Protein AF-A0A2W6T4A7-F1 (afdb_monomer_lite)

Radius of gyration: 15.41 Å; chains: 1; bounding box: 35×27×41 Å

Secondary structure (DSSP, 8-state):
-EEEEEE-SS-EEEEPHHHHHHHHH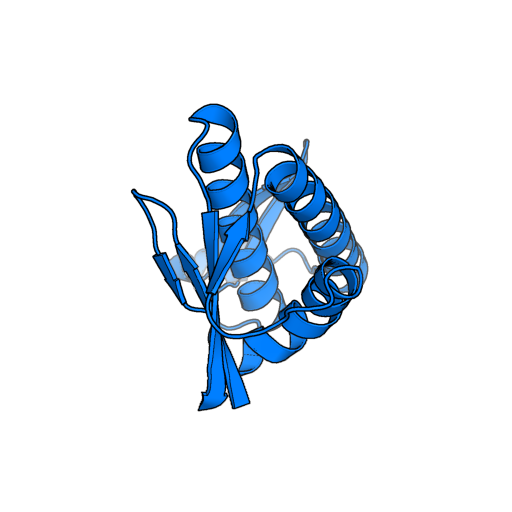HHHHHHTT-S--SSEEEEPHHHHHHHHHHHHHHHHHHHHHH--PPPHHHHHHTGGGEEEEEETTEEEEEETTT-HHHHHHHHHHHHHHHHHHHHHHTPPEEEEEEE-

Sequence (132 aa):
MKEIILKNNNLEIIVDSNLSYYLFSKLFIFFLEDDNLSGNYVLSENRINNLKDILEEYLIEILKKWYKEPTEKEIQKHSTRYERIKLSSTIYKVNYRMSEVGRLVFLIYNILKMLEESSITGEQLNLNFKEI

Foldseek 3Di:
DKWKWKDWPPDIDTDDPVLCVVVCVQVVVLCVPPPDPDFKDKDFLVSLVVVLVSLLVVLVVLCVPPNDADDPVVCVVCVVQWDWQDDDPDTGTARCPPDPSSVNSVSSSVSSVVSVVCNVVSIIMMIGIDDD

Structure (mmCIF, N/CA/C/O backbone):
data_AF-A0A2W6T4A7-F1
#
_entry.id   AF-A0A2W6T4A7-F1
#
loop_
_atom_site.group_PDB
_atom_site.id
_atom_site.type_symbol
_atom_site.label_atom_id
_atom_site.label_alt_id
_atom_site.label_comp_id
_atom_site.label_asym_id
_atom_site.label_entity_id
_atom_site.label_seq_id
_atom_site.pdbx_PDB_ins_code
_atom_site.Cartn_x
_atom_site.Cartn_y
_atom_site.Cartn_z
_atom_site.occupancy
_atom_site.B_iso_or_equiv
_atom_site.auth_seq_id
_atom_site.auth_comp_id
_atom_site.auth_asym_id
_atom_site.auth_atom_id
_atom_site.pdbx_PDB_model_num
ATOM 1 N N . MET A 1 1 ? -17.161 -13.067 -4.523 1.00 63.56 1 MET A N 1
ATOM 2 C CA . MET A 1 1 ? -15.760 -12.605 -4.270 1.00 63.56 1 MET A CA 1
ATOM 3 C C . MET A 1 1 ? -15.840 -11.447 -3.281 1.00 63.56 1 MET A C 1
ATOM 5 O O . MET A 1 1 ? -16.835 -10.747 -3.354 1.00 63.56 1 MET A O 1
ATOM 9 N N . LYS A 1 2 ? -14.919 -11.250 -2.323 1.00 68.00 2 LYS A N 1
ATOM 10 C CA . LYS A 1 2 ? -15.083 -10.159 -1.335 1.00 68.00 2 LYS A CA 1
ATOM 11 C C . LYS A 1 2 ? -14.422 -8.861 -1.808 1.00 68.00 2 LYS A C 1
ATOM 13 O O . LYS A 1 2 ? -13.223 -8.866 -2.069 1.00 68.00 2 LYS A O 1
ATOM 18 N N . GLU A 1 3 ? -15.190 -7.779 -1.894 1.00 82.25 3 GLU A N 1
ATOM 19 C CA . GLU A 1 3 ? -14.674 -6.415 -2.058 1.00 82.25 3 GLU A CA 1
ATOM 20 C C . GLU A 1 3 ? -14.211 -5.886 -0.698 1.00 82.25 3 GLU A C 1
ATOM 22 O O . GLU A 1 3 ? -14.873 -6.124 0.315 1.00 82.25 3 GLU A O 1
ATOM 27 N N . ILE A 1 4 ? -13.086 -5.170 -0.675 1.00 85.44 4 ILE A N 1
ATOM 28 C CA . ILE A 1 4 ? -12.580 -4.504 0.530 1.00 85.44 4 ILE A CA 1
ATOM 29 C C . ILE A 1 4 ? -12.692 -3.004 0.300 1.00 85.44 4 ILE A C 1
ATOM 31 O O . ILE A 1 4 ? -12.139 -2.486 -0.670 1.00 85.44 4 ILE A O 1
ATOM 35 N N . ILE A 1 5 ? -13.381 -2.312 1.199 1.00 88.38 5 ILE A N 1
ATOM 36 C CA . ILE A 1 5 ? -13.518 -0.857 1.164 1.00 88.38 5 ILE A CA 1
ATOM 37 C C . ILE A 1 5 ? -12.903 -0.296 2.440 1.00 88.38 5 ILE A C 1
ATOM 39 O O . ILE A 1 5 ? -13.286 -0.705 3.534 1.00 88.38 5 ILE A O 1
ATOM 43 N N . LEU A 1 6 ? -11.966 0.638 2.300 1.00 90.75 6 LEU A N 1
ATOM 44 C CA . LEU A 1 6 ? -11.395 1.401 3.407 1.00 90.75 6 LEU A CA 1
ATOM 45 C C . LEU A 1 6 ? -11.856 2.849 3.291 1.00 90.75 6 LEU A C 1
ATOM 47 O O . LEU A 1 6 ? -11.767 3.436 2.214 1.00 90.75 6 LEU A O 1
ATOM 51 N N . LYS A 1 7 ? -12.354 3.428 4.380 1.00 92.44 7 LYS A N 1
ATOM 52 C CA . LYS A 1 7 ? -12.934 4.770 4.370 1.00 92.44 7 LYS A CA 1
ATOM 53 C C . LYS A 1 7 ? -12.613 5.537 5.645 1.00 92.44 7 LYS A C 1
ATOM 55 O O . LYS A 1 7 ? -12.899 5.056 6.740 1.00 92.44 7 LYS A O 1
ATOM 60 N N . ASN A 1 8 ? -12.105 6.754 5.490 1.00 89.50 8 ASN A N 1
ATOM 61 C CA . ASN A 1 8 ? -12.103 7.782 6.533 1.00 89.50 8 ASN A CA 1
ATOM 62 C C . ASN A 1 8 ? -12.974 8.972 6.075 1.00 89.50 8 ASN A C 1
ATOM 64 O O . ASN A 1 8 ? -13.757 8.840 5.129 1.00 89.50 8 ASN A O 1
ATOM 68 N N . ASN A 1 9 ? -12.887 10.125 6.739 1.00 85.81 9 ASN A N 1
ATOM 69 C CA . ASN A 1 9 ? -13.721 11.279 6.384 1.00 85.81 9 ASN A CA 1
ATOM 70 C C . ASN A 1 9 ? -13.327 11.922 5.044 1.00 85.81 9 ASN A C 1
ATOM 72 O O . ASN A 1 9 ? -14.153 12.583 4.415 1.00 85.81 9 ASN A O 1
ATOM 76 N N . ASN A 1 10 ? -12.081 11.728 4.609 1.00 84.69 10 ASN A N 1
ATOM 77 C CA . ASN A 1 10 ? -11.472 12.456 3.496 1.00 84.69 10 ASN A CA 1
ATOM 78 C C . ASN A 1 10 ? -11.315 11.603 2.232 1.00 84.69 10 ASN A C 1
ATOM 80 O O . ASN A 1 10 ? -11.275 12.134 1.122 1.00 84.69 10 ASN A O 1
ATOM 84 N N . LEU A 1 11 ? -11.210 10.284 2.390 1.00 90.56 11 LEU A N 1
ATOM 85 C CA . LEU A 1 11 ? -10.834 9.363 1.331 1.00 90.56 11 LEU A CA 1
ATOM 86 C C . LEU A 1 11 ? -11.572 8.027 1.471 1.00 90.56 11 LEU A C 1
ATOM 88 O O . LEU A 1 11 ? -11.814 7.520 2.567 1.00 90.56 11 LEU A O 1
ATOM 92 N N . GLU A 1 12 ? -11.887 7.433 0.324 1.00 93.00 12 GLU A N 1
ATOM 93 C CA . GLU A 1 12 ? -12.438 6.088 0.202 1.00 93.00 12 GLU A CA 1
ATOM 94 C C . GLU A 1 12 ? -11.579 5.306 -0.800 1.00 93.00 12 GLU A C 1
ATOM 96 O O . GLU A 1 12 ? -11.362 5.750 -1.928 1.00 93.00 12 GLU A O 1
ATOM 101 N N . ILE A 1 13 ? -11.054 4.156 -0.378 1.00 91.19 13 ILE A N 1
ATOM 102 C CA . ILE A 1 13 ? -10.285 3.230 -1.209 1.00 91.19 13 ILE A CA 1
ATOM 103 C C . ILE A 1 13 ? -11.126 1.975 -1.402 1.00 91.19 13 ILE A C 1
ATOM 105 O O . ILE A 1 13 ? -11.364 1.222 -0.459 1.00 91.19 13 ILE A O 1
ATOM 109 N N . ILE A 1 14 ? -11.533 1.739 -2.646 1.00 89.81 14 ILE A N 1
ATOM 110 C CA . ILE A 1 14 ? -12.196 0.507 -3.069 1.00 89.81 14 ILE A CA 1
ATOM 111 C C . ILE A 1 14 ? -11.135 -0.391 -3.698 1.00 89.81 14 ILE A C 1
ATOM 113 O O . ILE A 1 14 ? -10.489 -0.025 -4.684 1.00 89.81 14 ILE A O 1
ATOM 117 N N . VAL A 1 15 ? -10.922 -1.559 -3.104 1.00 87.06 15 VAL A N 1
ATOM 118 C CA . VAL A 1 15 ? -9.941 -2.526 -3.587 1.00 87.06 15 VAL A CA 1
ATOM 119 C C . VAL A 1 15 ? -10.575 -3.387 -4.672 1.00 87.06 15 VAL A C 1
ATOM 121 O O . VAL A 1 15 ? -11.534 -4.106 -4.402 1.00 87.06 15 VAL A O 1
ATOM 124 N N . ASP A 1 16 ? -9.996 -3.354 -5.878 1.00 82.00 16 ASP A N 1
ATOM 125 C CA . ASP A 1 16 ? -10.382 -4.257 -6.966 1.00 82.00 16 ASP A CA 1
ATOM 126 C C . ASP A 1 16 ? -10.320 -5.717 -6.513 1.00 82.00 16 ASP A C 1
ATOM 128 O O . ASP A 1 16 ? -9.346 -6.142 -5.890 1.00 82.00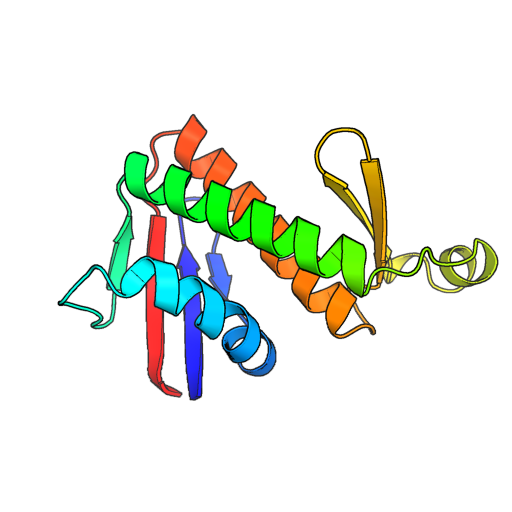 16 ASP A O 1
ATOM 132 N N . SER A 1 17 ? -11.323 -6.493 -6.910 1.00 77.69 17 SER A N 1
ATOM 133 C CA . SER A 1 17 ? -11.508 -7.882 -6.496 1.00 77.69 17 SER A CA 1
ATOM 134 C C . SER A 1 17 ? -10.270 -8.778 -6.692 1.00 77.69 17 SER A C 1
ATOM 136 O O . SER A 1 17 ? -9.971 -9.608 -5.829 1.00 77.69 17 SER A O 1
ATOM 138 N N . ASN A 1 18 ? -9.475 -8.576 -7.754 1.00 80.81 18 ASN A N 1
ATOM 139 C CA . ASN A 1 18 ? -8.245 -9.346 -7.980 1.00 80.81 18 ASN A CA 1
ATOM 140 C C . ASN A 1 18 ? -7.158 -9.004 -6.956 1.00 80.81 18 ASN A C 1
ATOM 142 O O . ASN A 1 18 ? -6.405 -9.874 -6.520 1.00 80.81 18 ASN A O 1
ATOM 146 N N . LEU A 1 19 ? -7.075 -7.734 -6.556 1.00 82.69 19 LEU A N 1
ATOM 147 C CA . LEU A 1 19 ? -6.142 -7.264 -5.534 1.00 82.69 19 LEU A CA 1
ATOM 148 C C . LEU A 1 19 ? -6.641 -7.578 -4.123 1.00 82.69 19 LEU A C 1
ATOM 150 O O . LEU A 1 19 ? -5.819 -7.790 -3.228 1.00 82.69 19 LEU A O 1
ATOM 154 N N . SER A 1 20 ? -7.961 -7.683 -3.936 1.00 77.62 20 SER A N 1
ATOM 155 C CA . SER A 1 20 ? -8.566 -8.073 -2.665 1.00 77.62 20 SER A CA 1
ATOM 156 C C . SER A 1 20 ? -8.029 -9.417 -2.205 1.00 77.62 20 SER A C 1
ATOM 158 O O . SER A 1 20 ? -7.722 -9.540 -1.034 1.00 77.62 20 SER A O 1
ATOM 160 N N . TYR A 1 21 ? -7.814 -10.394 -3.091 1.00 77.19 21 TYR A N 1
ATOM 161 C CA . TYR A 1 21 ? -7.250 -11.693 -2.703 1.00 77.19 21 TYR A CA 1
ATOM 162 C C . TYR A 1 21 ? -5.850 -11.574 -2.067 1.00 77.19 21 TYR A C 1
ATOM 164 O O . TYR A 1 21 ? -5.585 -12.144 -1.005 1.00 77.19 21 TYR A O 1
ATOM 172 N N . TYR A 1 22 ? -4.965 -10.780 -2.678 1.00 79.81 22 TYR A N 1
ATOM 173 C CA . TYR A 1 22 ? -3.598 -10.580 -2.185 1.00 79.81 22 TYR A CA 1
ATOM 174 C C . TYR A 1 22 ? -3.556 -9.817 -0.860 1.00 79.81 22 TYR A C 1
ATOM 176 O O . TYR A 1 22 ? -2.730 -10.127 -0.002 1.00 79.81 22 TYR A O 1
ATOM 184 N N . LEU A 1 23 ? -4.450 -8.842 -0.682 1.00 78.56 23 LEU A N 1
ATOM 185 C CA . LEU A 1 23 ? -4.600 -8.090 0.564 1.00 78.56 23 LEU A CA 1
ATOM 186 C C . LEU A 1 23 ? -5.285 -8.912 1.652 1.00 78.56 23 LEU A C 1
ATOM 188 O O . LEU A 1 23 ? -4.851 -8.889 2.800 1.00 78.56 23 LEU A O 1
ATOM 192 N N . PHE A 1 24 ? -6.316 -9.673 1.289 1.00 72.00 24 PHE A N 1
ATOM 193 C CA . PHE A 1 24 ? -7.125 -10.446 2.219 1.00 72.00 24 PHE A CA 1
ATOM 194 C C . PHE A 1 24 ? -6.281 -11.472 2.957 1.00 72.00 24 PHE A C 1
ATOM 196 O O . PHE A 1 24 ? -6.475 -11.624 4.145 1.00 72.00 24 PHE A O 1
ATOM 203 N N . SER A 1 25 ? -5.293 -12.113 2.327 1.00 71.25 25 SER A N 1
ATOM 204 C CA . SER A 1 25 ? -4.434 -13.068 3.050 1.00 71.25 25 SER A CA 1
ATOM 205 C C . SER A 1 25 ? -3.687 -12.453 4.249 1.00 71.25 25 SER A C 1
ATOM 207 O O . SER A 1 25 ? -3.552 -13.109 5.278 1.00 71.25 25 SER A O 1
ATOM 209 N N . LYS A 1 26 ? -3.247 -11.189 4.153 1.00 74.50 26 LYS A N 1
ATOM 210 C CA . LYS A 1 26 ? -2.550 -10.478 5.241 1.00 74.50 26 LYS A CA 1
ATOM 211 C C . LYS A 1 26 ? -3.514 -9.745 6.175 1.00 74.50 26 LYS A C 1
ATOM 213 O O . LYS A 1 26 ? -3.316 -9.770 7.384 1.00 74.50 26 LYS A O 1
ATOM 218 N N . LEU A 1 27 ? -4.592 -9.165 5.644 1.00 72.81 27 LEU A N 1
ATOM 219 C CA . LEU A 1 27 ? -5.663 -8.577 6.457 1.00 72.81 27 LEU A CA 1
ATOM 220 C C . LEU A 1 27 ? -6.385 -9.636 7.291 1.00 72.81 27 LEU A C 1
ATOM 222 O O . LEU A 1 27 ? -6.697 -9.394 8.446 1.00 72.81 27 LEU A O 1
ATOM 226 N N . PHE A 1 28 ? -6.604 -10.829 6.743 1.00 67.00 28 PHE A N 1
ATOM 227 C CA . PHE A 1 28 ? -7.195 -11.949 7.463 1.00 67.00 28 PHE A CA 1
ATOM 228 C C . PHE A 1 28 ? -6.392 -12.266 8.721 1.00 67.00 28 PHE A C 1
ATOM 230 O O . PHE A 1 28 ? -6.993 -12.401 9.772 1.00 67.00 28 PHE A O 1
ATOM 237 N N . ILE A 1 29 ? -5.054 -12.279 8.651 1.00 68.12 29 ILE A N 1
ATOM 238 C CA . ILE A 1 29 ? -4.205 -12.471 9.838 1.00 68.12 29 ILE A CA 1
ATOM 239 C C . ILE A 1 29 ? -4.445 -11.372 10.881 1.00 68.12 29 ILE A C 1
ATOM 241 O O . ILE A 1 29 ? -4.579 -11.680 12.058 1.00 68.12 29 ILE A O 1
ATOM 245 N N . PHE A 1 30 ? -4.566 -10.111 10.463 1.00 72.19 30 PHE A N 1
ATOM 246 C CA . PHE A 1 30 ? -4.872 -9.000 11.371 1.00 72.19 30 PHE A CA 1
ATOM 247 C C . PHE A 1 30 ? -6.250 -9.126 12.051 1.00 72.19 30 PHE A C 1
ATOM 249 O O . PHE A 1 30 ? -6.429 -8.718 13.201 1.00 72.19 30 PHE A O 1
ATOM 256 N N . PHE A 1 31 ? -7.225 -9.700 11.346 1.00 70.56 31 PHE A N 1
ATOM 257 C CA . PHE A 1 31 ? -8.584 -9.890 11.851 1.00 70.56 31 PHE A CA 1
ATOM 258 C C . PHE A 1 31 ? -8.851 -11.281 12.442 1.00 70.56 31 PHE A C 1
ATOM 260 O O . PHE A 1 31 ? -9.940 -11.500 12.956 1.00 70.56 31 PHE A O 1
ATOM 267 N N . LEU A 1 32 ? -7.888 -12.209 12.418 1.00 65.25 32 LEU A N 1
ATOM 268 C CA . LEU A 1 32 ? -8.024 -13.535 13.039 1.00 65.25 32 LEU A CA 1
ATOM 269 C C . LEU A 1 32 ? -8.231 -13.451 14.557 1.00 65.25 32 LEU A C 1
ATOM 271 O O . LEU A 1 32 ? -8.746 -14.390 15.153 1.00 65.25 32 LEU A O 1
ATOM 275 N N . GLU A 1 33 ? -7.825 -12.340 15.168 1.00 63.59 33 GLU A N 1
ATOM 276 C CA . GLU A 1 33 ? -8.004 -12.062 16.595 1.00 63.59 33 GLU A CA 1
ATOM 277 C C . GLU A 1 33 ? -9.386 -11.466 16.934 1.00 63.59 33 GLU A C 1
ATOM 279 O O . GL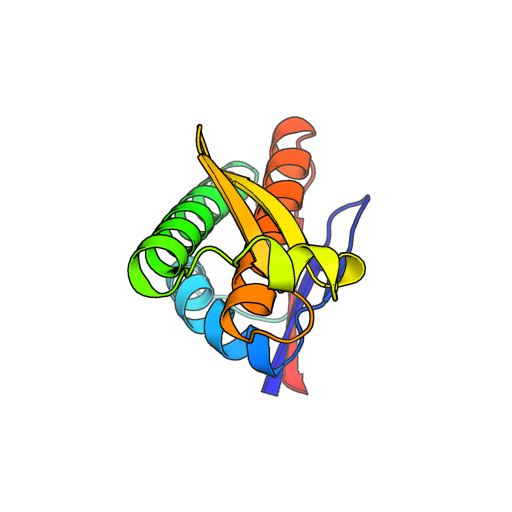U A 1 33 ? -9.675 -11.257 18.108 1.00 63.59 33 GLU A O 1
ATOM 284 N N . ASP A 1 34 ? -10.231 -11.175 15.935 1.00 66.19 34 ASP A N 1
ATOM 285 C CA . ASP A 1 34 ? -11.552 -10.558 16.110 1.00 66.19 34 ASP A CA 1
ATOM 286 C C . ASP A 1 34 ? -12.674 -11.534 15.700 1.00 66.19 34 ASP A C 1
ATOM 288 O O . ASP A 1 34 ? -12.871 -11.837 14.522 1.00 66.19 34 ASP A O 1
ATOM 292 N N . ASP A 1 35 ? -13.461 -11.998 16.676 1.00 55.84 35 ASP A N 1
ATOM 293 C CA . ASP A 1 35 ? -14.501 -13.027 16.483 1.00 55.84 35 ASP A CA 1
ATOM 294 C C . ASP A 1 35 ? -15.711 -12.569 15.629 1.00 55.84 35 ASP A C 1
ATOM 296 O O . ASP A 1 35 ? -16.544 -13.387 15.238 1.00 55.84 35 ASP A O 1
ATOM 300 N N . ASN A 1 36 ? -15.842 -11.277 15.302 1.00 55.31 36 ASN A N 1
ATOM 301 C CA . ASN A 1 36 ? -17.076 -10.694 14.748 1.00 55.31 36 ASN A CA 1
ATOM 302 C C . ASN A 1 36 ? -16.932 -10.139 13.326 1.00 55.31 36 ASN A C 1
ATOM 304 O O . ASN A 1 36 ? -17.339 -9.005 13.071 1.00 55.31 36 ASN A O 1
ATOM 308 N N . LEU A 1 37 ? -16.279 -10.847 12.392 1.00 61.78 37 LEU A N 1
ATOM 309 C CA . LEU A 1 37 ? -15.916 -10.378 11.029 1.00 61.78 37 LEU A CA 1
ATOM 310 C C . LEU A 1 37 ? -17.105 -10.083 10.073 1.00 61.78 37 LEU A C 1
ATOM 312 O O . LEU A 1 37 ? -17.070 -10.412 8.887 1.00 61.78 37 LEU A O 1
ATOM 316 N N . SER A 1 38 ? -18.182 -9.454 10.555 1.00 58.56 38 SER A N 1
ATOM 317 C CA . SER A 1 38 ? -19.360 -9.091 9.769 1.00 58.56 38 SER A CA 1
ATOM 318 C C . SER A 1 38 ? -19.377 -7.615 9.359 1.00 58.56 38 SER A C 1
ATOM 320 O O . SER A 1 38 ? -19.545 -6.719 10.185 1.00 58.56 38 SER A O 1
ATOM 322 N N . GLY A 1 39 ? -19.311 -7.383 8.046 1.00 66.06 39 GLY A N 1
ATOM 323 C CA . GLY A 1 39 ? -19.832 -6.196 7.364 1.00 66.06 39 GLY A CA 1
ATOM 324 C C . GLY A 1 39 ? -19.007 -4.918 7.500 1.00 66.06 39 GLY A C 1
ATOM 325 O O . GLY A 1 39 ? -18.401 -4.498 6.525 1.00 66.06 39 GLY A O 1
ATOM 326 N N . ASN A 1 40 ? -19.006 -4.282 8.672 1.00 78.44 40 ASN A N 1
ATOM 327 C CA . ASN A 1 40 ? -18.397 -2.968 8.903 1.00 78.44 40 ASN A CA 1
ATOM 328 C C . ASN A 1 40 ? -17.561 -2.979 10.183 1.00 78.44 40 ASN A C 1
ATOM 330 O O . ASN A 1 40 ? -18.059 -3.301 11.258 1.00 78.44 40 ASN A O 1
ATOM 334 N N . TYR A 1 41 ? -16.310 -2.565 10.051 1.00 83.81 41 TYR A N 1
ATOM 335 C CA . TYR A 1 41 ? -15.295 -2.559 11.087 1.00 83.81 41 TYR A CA 1
ATOM 336 C C . TYR A 1 41 ? -14.789 -1.151 11.317 1.00 83.81 41 TYR A C 1
ATOM 338 O O . TYR A 1 41 ? -14.216 -0.555 10.413 1.00 83.81 41 TYR A O 1
ATOM 346 N N . VAL A 1 42 ? -14.953 -0.638 12.530 1.00 86.31 42 VAL A N 1
ATOM 347 C CA . VAL A 1 42 ? -14.362 0.640 12.928 1.00 86.31 42 VAL A CA 1
ATOM 348 C C . VAL A 1 42 ? -13.069 0.345 13.674 1.00 86.31 42 VAL A C 1
ATOM 350 O O . VAL A 1 42 ? -13.100 -0.281 14.733 1.00 86.31 42 VAL A O 1
ATOM 353 N N . LEU A 1 43 ? -11.929 0.775 13.138 1.00 86.12 43 LEU A N 1
ATOM 354 C CA . LEU A 1 43 ? -10.651 0.622 13.827 1.00 86.12 43 LEU A CA 1
ATOM 355 C C . LEU A 1 43 ? -10.416 1.770 14.807 1.00 86.12 43 LEU A C 1
ATOM 357 O O . LEU A 1 43 ? -10.567 2.943 14.465 1.00 86.12 43 LEU A O 1
ATOM 361 N N . SER A 1 44 ? -9.993 1.408 16.018 1.00 84.50 44 SER A N 1
ATOM 362 C CA . SER A 1 44 ? -9.393 2.339 16.972 1.00 84.50 44 SER A CA 1
ATOM 363 C C . SER A 1 44 ? -7.977 2.728 16.540 1.00 84.50 44 SER A C 1
ATOM 365 O O . SER A 1 44 ? -7.343 2.018 15.762 1.00 84.50 44 SER A O 1
ATOM 367 N N . GLU A 1 45 ? -7.446 3.817 17.093 1.00 84.56 45 GLU A N 1
ATOM 368 C CA . GLU A 1 45 ? -6.096 4.318 16.792 1.00 84.56 45 GLU A CA 1
ATOM 369 C C . GLU A 1 45 ? -5.005 3.242 16.947 1.00 84.56 45 GLU A C 1
ATOM 371 O O . GLU A 1 45 ? -4.211 3.017 16.036 1.00 84.56 45 GLU A O 1
ATOM 376 N N . ASN A 1 46 ? -5.019 2.484 18.051 1.00 86.06 46 ASN A N 1
ATOM 377 C CA . ASN A 1 46 ? -4.066 1.387 18.260 1.00 86.06 46 ASN A CA 1
ATOM 378 C C . ASN A 1 46 ? -4.166 0.315 17.164 1.00 86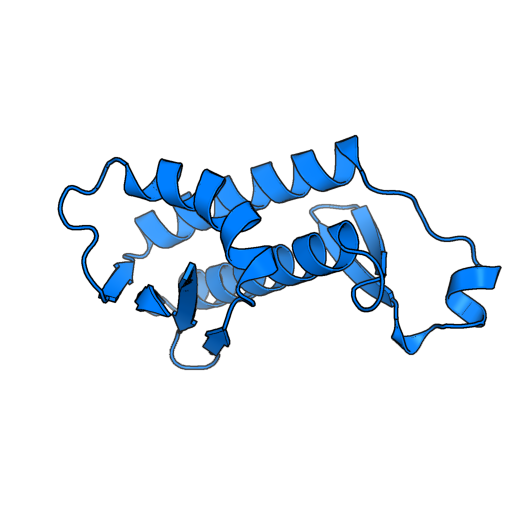.06 46 ASN A C 1
ATOM 380 O O . ASN A 1 46 ? -3.155 -0.214 16.711 1.00 86.06 46 ASN A O 1
ATOM 384 N N . ARG A 1 47 ? -5.384 -0.002 16.710 1.00 86.50 47 ARG A N 1
ATOM 385 C CA . ARG A 1 47 ? -5.604 -0.980 15.636 1.00 86.50 47 ARG A CA 1
ATOM 386 C C . ARG A 1 47 ? -5.173 -0.420 14.276 1.00 86.50 47 ARG A C 1
ATOM 388 O O . ARG A 1 47 ? -4.649 -1.182 13.471 1.00 86.50 47 ARG A O 1
ATOM 395 N N . ILE A 1 48 ? -5.337 0.883 14.035 1.00 89.44 48 ILE A N 1
ATOM 396 C CA . ILE A 1 48 ? -4.823 1.571 12.838 1.00 89.44 48 ILE A CA 1
ATOM 397 C C . ILE A 1 48 ? -3.297 1.456 12.778 1.00 89.44 48 ILE A C 1
ATOM 399 O O . ILE A 1 48 ? -2.768 1.051 11.745 1.00 89.44 48 ILE A O 1
ATOM 403 N N . ASN A 1 49 ? -2.602 1.733 13.885 1.00 89.44 49 ASN A N 1
ATOM 404 C CA . ASN A 1 49 ? -1.143 1.619 13.959 1.00 89.44 49 ASN A CA 1
ATOM 405 C C . ASN A 1 49 ? -0.665 0.179 13.739 1.00 89.44 49 ASN A C 1
ATOM 407 O O . ASN A 1 49 ? 0.198 -0.058 12.898 1.00 89.44 49 ASN A O 1
ATOM 411 N N . ASN A 1 50 ? -1.302 -0.800 14.384 1.00 88.69 50 ASN A N 1
ATOM 412 C CA . ASN A 1 50 ? -0.971 -2.210 14.166 1.00 88.69 50 ASN A CA 1
ATOM 413 C C . ASN A 1 50 ? -1.182 -2.637 12.700 1.00 88.69 50 ASN A C 1
ATOM 415 O O . ASN A 1 50 ? -0.360 -3.352 12.130 1.00 88.69 50 ASN A O 1
ATOM 419 N N . LEU A 1 51 ? -2.281 -2.200 12.072 1.00 89.31 51 LEU A N 1
ATOM 420 C CA . LEU A 1 51 ? -2.550 -2.490 10.663 1.00 89.31 51 LEU A CA 1
ATOM 421 C C . LEU A 1 51 ? -1.506 -1.839 9.747 1.00 89.31 51 LEU A C 1
ATOM 423 O O . LEU A 1 51 ? -1.064 -2.456 8.776 1.00 89.31 51 LEU A O 1
ATOM 427 N N . LYS A 1 52 ? -1.114 -0.601 10.054 1.00 91.31 52 LYS A N 1
ATOM 428 C CA . LYS A 1 52 ? -0.072 0.123 9.327 1.00 91.31 52 LYS A CA 1
ATOM 429 C C . LYS A 1 52 ? 1.247 -0.649 9.366 1.00 91.31 52 LYS A C 1
ATOM 431 O O . LYS A 1 52 ? 1.803 -0.895 8.299 1.00 91.31 52 LYS A O 1
ATOM 436 N N . ASP A 1 53 ? 1.685 -1.101 10.538 1.00 90.06 53 ASP A N 1
ATOM 437 C CA . ASP A 1 53 ? 2.938 -1.852 10.692 1.00 90.06 53 ASP A CA 1
ATOM 438 C C . ASP A 1 53 ? 2.931 -3.151 9.867 1.00 90.06 53 ASP A C 1
ATOM 440 O O . ASP A 1 53 ? 3.871 -3.430 9.119 1.00 90.06 53 ASP A O 1
ATOM 444 N N . ILE A 1 54 ? 1.828 -3.910 9.913 1.00 90.69 54 ILE A N 1
ATOM 445 C CA . ILE A 1 54 ? 1.666 -5.155 9.139 1.00 90.69 54 ILE A CA 1
ATOM 446 C C . ILE A 1 54 ? 1.717 -4.892 7.631 1.00 90.69 54 ILE A C 1
ATOM 448 O O . ILE A 1 54 ? 2.341 -5.644 6.874 1.00 90.69 54 ILE A O 1
ATOM 452 N N . LEU A 1 55 ? 1.032 -3.845 7.164 1.00 92.19 55 LEU A N 1
ATOM 453 C CA . LEU A 1 55 ? 1.008 -3.499 5.745 1.00 92.19 55 LEU A CA 1
ATOM 454 C C . LEU A 1 55 ? 2.348 -2.933 5.268 1.00 92.19 55 LEU A C 1
ATOM 456 O O . LEU A 1 55 ? 2.734 -3.199 4.129 1.00 92.19 55 LEU A O 1
ATOM 460 N N . GLU A 1 56 ? 3.067 -2.195 6.113 1.00 92.81 56 GLU A N 1
ATOM 461 C CA . GLU A 1 56 ? 4.404 -1.692 5.807 1.00 92.81 56 GLU A CA 1
ATOM 462 C C . GLU A 1 56 ? 5.406 -2.845 5.693 1.00 92.81 56 GLU A C 1
ATOM 464 O O . GLU A 1 56 ? 6.126 -2.932 4.694 1.00 92.81 56 GLU A O 1
ATOM 469 N N . GLU A 1 57 ? 5.392 -3.789 6.638 1.00 91.56 57 GLU A N 1
ATOM 470 C CA . GLU A 1 57 ? 6.210 -5.001 6.564 1.00 91.56 57 GLU A CA 1
ATOM 471 C C . GLU A 1 57 ? 5.901 -5.796 5.290 1.00 91.56 57 GLU A C 1
ATOM 473 O O . GLU A 1 57 ? 6.809 -6.142 4.528 1.00 91.56 57 GLU A O 1
ATOM 478 N N . TYR A 1 58 ? 4.617 -6.013 4.991 1.00 91.50 58 TYR A N 1
ATOM 479 C CA . TYR A 1 58 ? 4.211 -6.727 3.785 1.00 91.50 58 TYR A CA 1
ATOM 480 C C . TYR A 1 58 ? 4.669 -6.020 2.503 1.00 91.50 58 TYR A C 1
ATOM 482 O O . TYR A 1 58 ? 5.161 -6.662 1.570 1.00 91.50 58 TYR A O 1
ATOM 490 N N . LEU A 1 59 ? 4.561 -4.692 2.451 1.00 93.25 59 LEU A N 1
ATOM 491 C CA . LEU A 1 59 ? 5.029 -3.901 1.319 1.00 93.25 59 LEU A CA 1
ATOM 492 C C . LEU A 1 59 ? 6.544 -4.040 1.120 1.00 93.25 59 LEU A C 1
ATOM 494 O O . LEU A 1 59 ? 7.009 -4.191 -0.013 1.00 93.25 59 LEU A O 1
ATOM 498 N N . ILE A 1 60 ? 7.310 -4.049 2.213 1.00 93.25 60 ILE A N 1
ATOM 499 C CA . ILE A 1 60 ? 8.757 -4.279 2.192 1.00 93.25 60 ILE A CA 1
ATOM 500 C C . ILE A 1 60 ? 9.079 -5.686 1.667 1.00 93.25 60 ILE A C 1
ATOM 502 O O . ILE A 1 60 ? 9.980 -5.826 0.836 1.00 93.25 60 ILE A O 1
ATOM 506 N N . GLU A 1 61 ? 8.356 -6.724 2.100 1.00 92.38 61 GLU A N 1
ATOM 507 C CA . GLU A 1 61 ? 8.529 -8.097 1.598 1.00 92.38 61 GLU A CA 1
ATOM 508 C C . GLU A 1 61 ? 8.284 -8.188 0.084 1.00 92.38 61 GLU A C 1
ATOM 510 O O . GLU A 1 61 ? 9.107 -8.748 -0.651 1.00 92.38 61 GLU A O 1
ATOM 515 N N . ILE A 1 62 ? 7.181 -7.595 -0.392 1.00 92.25 62 ILE A N 1
ATOM 516 C CA . ILE A 1 62 ? 6.820 -7.544 -1.816 1.00 92.25 62 ILE A CA 1
ATOM 517 C C . ILE A 1 62 ? 7.941 -6.888 -2.620 1.00 92.25 62 ILE A C 1
ATOM 519 O O . ILE A 1 62 ? 8.386 -7.435 -3.634 1.00 92.25 62 ILE A O 1
ATOM 523 N N . LEU A 1 63 ? 8.412 -5.723 -2.171 1.00 93.00 63 LEU A N 1
ATOM 524 C CA . LEU A 1 63 ? 9.446 -4.972 -2.872 1.00 93.00 63 LEU A CA 1
ATOM 525 C C . LEU A 1 63 ? 10.770 -5.736 -2.891 1.00 93.00 63 LEU A C 1
ATOM 527 O O . LEU A 1 63 ? 11.358 -5.897 -3.956 1.00 93.00 63 LEU A O 1
ATOM 531 N N . LYS A 1 64 ? 11.213 -6.297 -1.762 1.00 93.00 64 LYS A N 1
ATOM 532 C CA . LYS A 1 64 ? 12.455 -7.088 -1.709 1.00 93.00 64 LYS A CA 1
ATOM 533 C C . LYS A 1 64 ? 12.439 -8.277 -2.669 1.00 93.00 64 LYS A C 1
ATOM 535 O O . LYS A 1 64 ? 13.469 -8.601 -3.253 1.00 93.00 64 LYS A O 1
ATOM 540 N N . LYS A 1 65 ? 11.291 -8.943 -2.816 1.00 94.00 65 LYS A N 1
ATOM 541 C CA . LYS A 1 65 ? 11.186 -10.189 -3.584 1.00 94.00 65 LYS A CA 1
ATOM 542 C C . LYS A 1 65 ? 10.899 -9.974 -5.068 1.00 94.00 65 LYS A C 1
ATOM 544 O O . LYS A 1 65 ? 11.381 -10.742 -5.899 1.00 94.00 65 LYS A O 1
ATOM 549 N N . TRP A 1 66 ? 10.085 -8.976 -5.400 1.00 93.38 66 TRP A N 1
ATOM 550 C CA . TRP A 1 66 ? 9.493 -8.853 -6.733 1.00 93.38 66 TRP A CA 1
ATOM 551 C C . TRP A 1 66 ? 9.740 -7.511 -7.417 1.00 93.38 66 TRP A C 1
ATOM 553 O O . TRP A 1 66 ? 9.431 -7.382 -8.605 1.00 93.38 66 TRP A O 1
ATOM 563 N N . TYR A 1 67 ? 10.305 -6.520 -6.723 1.00 92.88 67 TYR A N 1
ATOM 564 C CA . TYR A 1 67 ? 10.625 -5.247 -7.354 1.00 92.88 67 TYR A CA 1
ATOM 565 C C . TYR A 1 67 ? 11.727 -5.404 -8.400 1.00 92.88 67 TYR A C 1
ATOM 567 O O . TYR A 1 67 ? 12.755 -6.043 -8.177 1.00 92.88 67 TYR A O 1
ATOM 575 N N . LYS A 1 68 ? 11.518 -4.758 -9.546 1.00 91.44 68 LYS A N 1
ATOM 576 C CA . LYS A 1 68 ? 12.534 -4.556 -10.573 1.00 91.44 68 LYS A CA 1
ATOM 577 C C . LYS A 1 68 ? 12.532 -3.080 -10.927 1.00 91.44 68 LYS A C 1
ATOM 579 O O . LYS A 1 68 ? 11.501 -2.566 -11.363 1.00 91.44 68 LYS A O 1
ATOM 584 N N . GLU A 1 69 ? 13.666 -2.416 -10.721 1.00 93.06 69 GLU A N 1
ATOM 585 C CA . GLU A 1 69 ? 13.824 -1.011 -11.097 1.00 93.06 69 GLU A CA 1
ATOM 586 C C . GLU A 1 69 ? 13.621 -0.880 -12.615 1.00 93.06 69 GLU A C 1
ATOM 588 O O . GLU A 1 69 ? 14.287 -1.587 -13.381 1.00 93.06 69 GLU A O 1
ATOM 593 N N . PRO A 1 70 ? 12.704 -0.013 -13.073 1.00 93.62 70 PRO A N 1
ATOM 594 C CA . PRO A 1 70 ? 12.523 0.221 -14.494 1.00 93.62 70 PRO A CA 1
ATOM 595 C C . PRO A 1 70 ? 13.713 0.982 -15.077 1.00 93.62 70 PRO A C 1
ATOM 597 O O . PRO A 1 70 ? 14.287 1.875 -14.451 1.00 93.62 70 PRO A O 1
ATOM 600 N N . THR A 1 71 ? 14.047 0.677 -16.325 1.00 94.69 71 THR A N 1
ATOM 601 C CA . THR A 1 71 ? 15.081 1.406 -17.061 1.00 94.69 71 THR A CA 1
ATOM 602 C C . THR A 1 71 ? 14.618 2.823 -17.407 1.00 94.69 71 THR A C 1
ATOM 604 O O . THR A 1 71 ? 13.425 3.097 -17.571 1.00 94.69 71 THR A O 1
ATOM 607 N N . GLU A 1 72 ? 15.562 3.747 -17.602 1.00 93.81 72 GLU A N 1
ATOM 608 C CA . GLU A 1 72 ? 15.241 5.123 -18.011 1.00 93.81 72 GLU A CA 1
ATOM 609 C C . GLU A 1 72 ? 14.455 5.176 -19.324 1.00 93.81 72 GLU A C 1
ATOM 611 O O . GLU A 1 72 ? 13.522 5.966 -19.458 1.00 93.81 72 GLU A O 1
ATOM 616 N N . LYS A 1 73 ? 14.772 4.282 -20.267 1.00 93.75 73 LYS A N 1
ATOM 617 C CA . LYS A 1 73 ? 14.072 4.170 -21.550 1.00 93.75 73 LYS A CA 1
ATOM 618 C C . LYS A 1 73 ? 12.597 3.805 -21.369 1.00 93.75 73 LYS A C 1
ATOM 620 O O . LYS A 1 73 ? 11.741 4.353 -22.064 1.00 93.75 73 LYS A O 1
ATOM 625 N N . GLU A 1 74 ? 12.287 2.894 -20.449 1.00 92.25 74 GLU A N 1
ATOM 626 C CA . GLU A 1 74 ? 10.904 2.513 -20.140 1.00 92.25 74 GLU A CA 1
ATOM 627 C C . GLU A 1 74 ? 10.135 3.666 -19.489 1.00 92.25 74 GLU A C 1
ATOM 629 O O . GLU A 1 74 ? 9.009 3.960 -19.901 1.00 92.25 74 GLU A O 1
ATOM 634 N N . ILE A 1 75 ? 10.764 4.360 -18.532 1.00 92.38 75 ILE A N 1
ATOM 635 C CA . ILE A 1 75 ? 10.174 5.520 -17.851 1.00 92.38 75 ILE A CA 1
ATOM 636 C C . ILE A 1 75 ? 9.901 6.648 -18.849 1.00 92.38 75 ILE A C 1
ATOM 638 O O . ILE A 1 75 ? 8.816 7.217 -18.844 1.00 92.38 75 ILE A O 1
ATOM 642 N N . GLN A 1 76 ? 10.853 6.967 -19.728 1.00 93.06 76 GLN A N 1
ATOM 643 C CA . GLN A 1 76 ? 10.687 8.030 -20.723 1.00 93.06 76 GLN A CA 1
ATOM 644 C C . GLN A 1 76 ? 9.568 7.709 -21.716 1.00 93.06 76 GLN A C 1
ATOM 646 O O . GLN A 1 76 ? 8.749 8.570 -22.029 1.00 93.06 76 GLN A O 1
ATOM 651 N N . LYS A 1 77 ? 9.492 6.457 -22.185 1.00 93.62 77 LYS A N 1
ATOM 652 C CA . LYS A 1 77 ? 8.475 6.032 -23.155 1.00 93.62 77 LYS A CA 1
ATOM 653 C C . LYS A 1 77 ? 7.062 6.023 -22.564 1.00 93.62 77 LYS A C 1
ATOM 655 O O . LYS A 1 77 ? 6.089 6.235 -23.287 1.00 93.62 77 LYS A O 1
ATOM 660 N N . HIS A 1 78 ? 6.931 5.737 -21.269 1.00 91.88 78 HIS A N 1
ATOM 661 C CA . HIS A 1 78 ? 5.644 5.507 -20.617 1.00 91.88 78 HIS A CA 1
ATOM 662 C C . HIS A 1 78 ? 5.537 6.184 -19.244 1.00 91.88 78 HIS A C 1
ATOM 664 O O . HIS A 1 78 ? 5.071 5.568 -18.286 1.00 91.88 78 HIS A O 1
ATOM 670 N N . SER A 1 79 ? 5.930 7.454 -19.150 1.00 87.94 79 SER A N 1
ATOM 671 C CA . SER A 1 79 ? 6.066 8.190 -17.881 1.00 87.94 79 SER A CA 1
ATOM 672 C C . SER A 1 79 ? 4.815 8.161 -17.002 1.00 87.94 79 SER A C 1
ATOM 674 O O . SER A 1 79 ? 4.916 7.940 -15.801 1.00 87.94 79 SER A O 1
ATOM 676 N N . THR A 1 80 ? 3.626 8.272 -17.598 1.00 92.50 80 THR A N 1
ATOM 677 C CA . THR A 1 80 ? 2.336 8.270 -16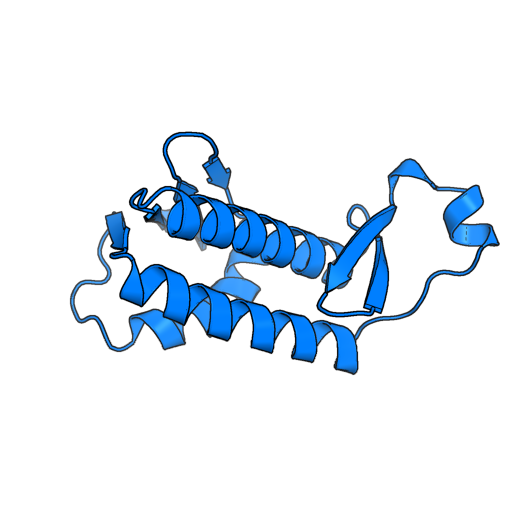.884 1.00 92.50 80 THR A CA 1
ATOM 678 C C . THR A 1 80 ? 1.979 6.939 -16.217 1.00 92.50 80 THR A C 1
ATOM 680 O O . THR A 1 80 ? 1.012 6.877 -15.458 1.00 92.50 80 THR A O 1
ATOM 683 N N . ARG A 1 81 ? 2.720 5.860 -16.504 1.00 92.75 81 ARG A N 1
ATOM 684 C CA . ARG A 1 81 ? 2.515 4.538 -15.894 1.00 92.75 81 ARG A CA 1
ATOM 685 C C . ARG A 1 81 ? 3.262 4.361 -14.578 1.00 92.75 81 ARG A C 1
ATOM 687 O O . ARG A 1 81 ? 2.983 3.388 -13.883 1.00 92.75 81 ARG A O 1
ATOM 694 N N . TYR A 1 82 ? 4.214 5.239 -14.274 1.00 94.44 82 TYR A N 1
ATOM 695 C CA . TYR A 1 82 ? 5.114 5.089 -13.140 1.00 94.44 82 TYR A CA 1
ATOM 696 C C . TYR A 1 82 ? 4.792 6.099 -12.052 1.00 94.44 82 TYR A C 1
ATOM 698 O O . TYR A 1 82 ? 4.725 7.293 -12.321 1.00 94.44 82 TYR A O 1
ATOM 706 N N . GLU A 1 83 ? 4.676 5.609 -10.824 1.00 94.50 83 GLU A N 1
ATOM 707 C CA . GLU A 1 83 ? 4.550 6.440 -9.633 1.00 94.50 83 GLU A CA 1
ATOM 708 C C . GLU A 1 83 ? 5.819 6.342 -8.786 1.00 94.50 83 GLU A C 1
ATOM 710 O O . GLU A 1 83 ? 6.472 5.293 -8.747 1.00 94.50 83 GLU A O 1
ATOM 715 N N . ARG A 1 84 ? 6.179 7.433 -8.102 1.00 94.00 84 ARG A N 1
ATOM 716 C CA . ARG A 1 84 ? 7.281 7.435 -7.136 1.00 94.00 84 ARG A CA 1
ATOM 717 C C . ARG A 1 84 ? 6.740 7.137 -5.747 1.00 94.00 84 ARG A C 1
ATOM 719 O O . ARG A 1 84 ? 5.967 7.914 -5.197 1.00 94.00 84 ARG A O 1
ATOM 726 N N . ILE A 1 85 ? 7.199 6.038 -5.168 1.00 93.81 85 ILE A N 1
ATOM 727 C CA . ILE A 1 85 ? 6.840 5.616 -3.818 1.00 93.81 85 ILE A CA 1
ATOM 728 C C . ILE A 1 85 ? 8.069 5.758 -2.937 1.00 93.81 85 ILE A C 1
ATOM 730 O O . ILE A 1 85 ? 9.125 5.208 -3.246 1.00 93.81 85 ILE A O 1
ATOM 734 N N . LYS A 1 86 ? 7.941 6.511 -1.846 1.00 92.62 86 LYS A N 1
ATOM 735 C CA . LYS A 1 86 ? 9.001 6.647 -0.849 1.00 92.62 86 LYS A CA 1
ATOM 736 C C . LYS A 1 86 ? 8.664 5.775 0.354 1.00 92.62 86 LYS A C 1
ATOM 738 O O . LYS A 1 86 ? 7.636 5.999 0.987 1.00 92.62 86 LYS A O 1
ATOM 743 N N . LEU A 1 87 ? 9.543 4.825 0.656 1.00 89.06 87 LEU A N 1
ATOM 744 C CA . LEU A 1 87 ? 9.497 3.979 1.849 1.00 89.06 87 LEU A CA 1
ATOM 745 C C . LEU A 1 87 ? 10.816 4.136 2.593 1.00 89.06 87 LEU A C 1
ATOM 747 O O . LEU A 1 87 ? 11.891 3.911 2.028 1.00 89.06 87 LEU A O 1
ATOM 751 N N . SER A 1 88 ? 10.724 4.581 3.844 1.00 83.69 88 SER A N 1
ATOM 752 C CA . SER A 1 88 ? 11.880 4.979 4.649 1.00 83.69 88 SER A CA 1
ATOM 753 C C . SER A 1 88 ? 12.783 5.969 3.874 1.00 83.69 88 SER A C 1
ATOM 755 O O . SER A 1 88 ? 12.355 7.073 3.520 1.00 83.69 88 SER A O 1
ATOM 757 N N . SER A 1 89 ? 14.026 5.588 3.568 1.00 86.62 89 SER A N 1
ATOM 758 C CA . SER A 1 89 ? 15.002 6.383 2.812 1.00 86.62 89 SER A CA 1
ATOM 759 C C . SER A 1 89 ? 15.076 6.045 1.317 1.00 86.62 89 SER A C 1
ATOM 761 O O . SER A 1 89 ? 15.808 6.709 0.585 1.00 86.62 89 SER A O 1
ATOM 763 N N . THR A 1 90 ? 14.333 5.041 0.842 1.00 91.31 90 THR A N 1
ATOM 764 C CA . THR A 1 90 ? 14.425 4.551 -0.542 1.00 91.31 90 THR A CA 1
ATOM 765 C C . THR A 1 90 ? 13.244 5.034 -1.381 1.00 91.31 90 THR A C 1
ATOM 767 O O . THR A 1 90 ? 12.101 5.060 -0.921 1.00 91.31 90 THR A O 1
ATOM 770 N N . ILE A 1 91 ? 13.522 5.424 -2.627 1.00 94.44 91 ILE A N 1
ATOM 771 C CA . ILE A 1 91 ? 12.510 5.820 -3.611 1.00 94.44 91 ILE A CA 1
ATOM 772 C C . ILE A 1 91 ? 12.403 4.717 -4.660 1.00 94.44 91 ILE A C 1
ATOM 774 O O . ILE A 1 91 ? 13.385 4.395 -5.322 1.00 94.44 91 ILE A O 1
ATOM 778 N N . TYR A 1 92 ? 11.197 4.195 -4.839 1.00 95.06 92 TYR A N 1
ATOM 779 C CA . TYR A 1 92 ? 10.853 3.174 -5.820 1.00 95.06 92 TYR A CA 1
ATOM 780 C C . TYR A 1 92 ? 10.048 3.800 -6.959 1.00 95.06 92 TYR A C 1
ATOM 782 O O . TYR A 1 92 ? 9.194 4.659 -6.725 1.00 95.06 92 TYR A O 1
ATOM 790 N N . LYS A 1 93 ? 10.287 3.361 -8.198 1.00 95.56 93 LYS A N 1
ATOM 791 C CA . LYS A 1 93 ? 9.509 3.758 -9.379 1.00 95.56 93 LYS A CA 1
ATOM 792 C C . LYS A 1 93 ? 8.642 2.593 -9.819 1.00 95.56 93 LYS A C 1
ATOM 794 O O . LYS A 1 93 ? 9.118 1.617 -10.393 1.00 95.56 93 LYS A O 1
ATOM 799 N N . VAL A 1 94 ? 7.350 2.696 -9.559 1.00 94.81 94 VAL A N 1
ATOM 800 C CA . VAL A 1 94 ? 6.444 1.552 -9.630 1.00 94.81 94 VAL A CA 1
ATOM 801 C C . VAL A 1 94 ? 5.495 1.704 -10.809 1.00 94.81 94 VAL A C 1
ATOM 803 O O . VAL A 1 94 ? 4.766 2.687 -10.897 1.00 94.81 94 VAL A O 1
ATOM 806 N N . ASN A 1 95 ? 5.488 0.723 -11.719 1.00 94.12 95 ASN A N 1
ATOM 807 C CA . ASN A 1 95 ? 4.536 0.678 -12.832 1.00 94.12 95 ASN A CA 1
ATOM 808 C C . ASN A 1 95 ? 3.148 0.251 -12.334 1.00 94.12 95 ASN A C 1
ATOM 810 O O . ASN A 1 95 ? 2.791 -0.925 -12.403 1.00 94.12 95 ASN A O 1
ATOM 814 N N . TYR A 1 96 ? 2.364 1.198 -11.831 1.00 91.81 96 TYR A N 1
ATOM 815 C CA . TYR A 1 96 ? 1.064 0.920 -11.221 1.00 91.81 96 TYR A CA 1
ATOM 816 C C . TYR A 1 96 ? -0.055 0.662 -12.239 1.00 91.81 96 TYR A C 1
ATOM 818 O O . TYR A 1 96 ? -1.163 0.325 -11.844 1.00 91.81 96 TYR A O 1
ATOM 826 N N . ARG A 1 97 ? 0.187 0.827 -13.548 1.00 89.06 97 ARG A N 1
ATOM 827 C CA . ARG A 1 97 ? -0.855 0.622 -14.574 1.00 89.06 97 ARG A CA 1
ATOM 828 C C . ARG A 1 97 ? -0.837 -0.765 -15.199 1.00 89.06 97 ARG A C 1
ATOM 830 O O . ARG A 1 97 ? -1.895 -1.314 -15.476 1.00 89.06 97 ARG A O 1
ATOM 837 N N . MET A 1 98 ? 0.351 -1.313 -15.454 1.00 88.75 98 MET A N 1
ATOM 838 C CA . MET A 1 98 ? 0.502 -2.550 -16.235 1.00 88.75 98 MET A CA 1
ATOM 839 C C . MET A 1 98 ? 1.083 -3.713 -15.429 1.00 88.75 98 MET A C 1
ATOM 841 O O . MET A 1 98 ? 0.926 -4.859 -15.835 1.00 88.75 98 MET A O 1
ATOM 845 N N . SER A 1 99 ? 1.767 -3.448 -14.310 1.00 90.12 99 SER A N 1
ATOM 846 C CA . SER A 1 99 ? 2.330 -4.505 -13.464 1.00 90.12 99 SER A CA 1
ATOM 847 C C . SER A 1 99 ? 1.332 -4.899 -12.381 1.00 90.12 99 SER A C 1
ATOM 849 O O . SER A 1 99 ? 0.822 -4.037 -11.674 1.00 90.12 99 SER A O 1
ATOM 851 N N . GLU A 1 100 ? 1.056 -6.193 -12.219 1.00 88.88 100 GLU A N 1
ATOM 852 C CA . GLU A 1 100 ? 0.271 -6.711 -11.086 1.00 88.88 100 GLU A CA 1
ATOM 853 C C . GLU A 1 100 ? 0.926 -6.369 -9.750 1.00 88.88 100 GLU A C 1
ATOM 855 O O . GLU A 1 100 ? 0.291 -5.771 -8.885 1.00 88.88 100 GLU A O 1
ATOM 860 N N . VAL A 1 101 ? 2.229 -6.641 -9.630 1.00 90.56 101 VAL A N 1
ATOM 861 C CA . VAL A 1 101 ? 3.021 -6.260 -8.454 1.00 90.56 101 VAL A CA 1
ATOM 862 C C . VAL A 1 101 ? 2.992 -4.747 -8.270 1.00 90.56 101 VAL A C 1
ATOM 864 O O . VAL A 1 101 ? 2.810 -4.267 -7.159 1.00 90.56 101 VAL A O 1
ATOM 867 N N . GLY A 1 102 ? 3.117 -3.980 -9.356 1.00 92.81 102 GLY A N 1
ATOM 868 C CA . GLY A 1 102 ? 3.092 -2.523 -9.273 1.00 92.81 102 GLY A CA 1
ATOM 869 C C . GLY A 1 102 ? 1.745 -1.964 -8.814 1.00 92.81 102 GLY A C 1
ATOM 870 O O . GLY A 1 102 ? 1.716 -1.044 -8.001 1.00 92.81 102 GLY A O 1
ATOM 871 N N . ARG A 1 103 ? 0.636 -2.550 -9.280 1.00 92.31 103 ARG A N 1
ATOM 872 C CA . ARG A 1 103 ? -0.726 -2.240 -8.823 1.00 92.31 103 ARG A CA 1
ATOM 873 C C . ARG A 1 103 ? -0.893 -2.535 -7.337 1.00 92.31 103 ARG A C 1
ATOM 875 O O . ARG A 1 103 ? -1.383 -1.678 -6.610 1.00 92.31 103 ARG A O 1
ATOM 882 N N . LEU A 1 104 ? -0.443 -3.707 -6.886 1.00 91.88 104 LEU A N 1
ATOM 883 C CA . LEU A 1 104 ? -0.514 -4.103 -5.480 1.00 91.88 104 LEU A CA 1
ATOM 884 C C . LEU A 1 104 ? 0.324 -3.181 -4.581 1.00 91.88 104 LEU A C 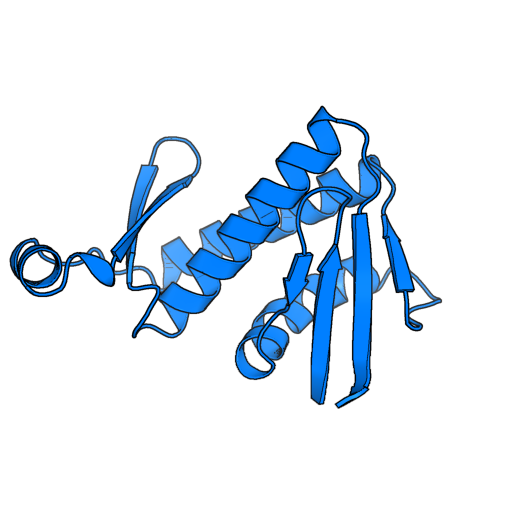1
ATOM 886 O O . LEU A 1 104 ? -0.181 -2.682 -3.581 1.00 91.88 104 LEU A O 1
ATOM 890 N N . VAL A 1 105 ? 1.574 -2.903 -4.962 1.00 93.94 105 VAL A N 1
ATOM 891 C CA . VAL A 1 105 ? 2.476 -1.984 -4.243 1.00 93.94 105 VAL A CA 1
ATOM 892 C C . VAL A 1 105 ? 1.862 -0.589 -4.137 1.00 93.94 105 VAL A C 1
ATOM 894 O O . VAL A 1 105 ? 1.844 -0.004 -3.058 1.00 93.94 105 VAL A O 1
ATOM 897 N N . PHE A 1 106 ? 1.333 -0.062 -5.244 1.00 94.19 106 PHE A N 1
ATOM 898 C CA . PHE A 1 106 ? 0.691 1.249 -5.257 1.00 94.19 106 PHE A CA 1
ATOM 899 C C . PHE A 1 106 ? -0.561 1.284 -4.375 1.00 94.19 106 PHE A C 1
ATOM 901 O O . PHE A 1 106 ? -0.756 2.239 -3.628 1.00 94.19 106 PHE A O 1
ATOM 908 N N . LEU A 1 107 ? -1.379 0.231 -4.407 1.00 93.12 107 LEU A N 1
ATOM 909 C CA . LEU A 1 107 ? -2.557 0.116 -3.556 1.00 93.12 107 LEU A CA 1
ATOM 910 C C . LEU A 1 107 ? -2.192 0.099 -2.066 1.00 93.12 107 LEU A C 1
ATOM 912 O O . LEU A 1 107 ? -2.714 0.919 -1.315 1.00 93.12 107 LEU A O 1
ATOM 916 N N . ILE A 1 108 ? -1.283 -0.789 -1.646 1.00 94.00 108 ILE A N 1
ATOM 917 C CA . ILE A 1 108 ? -0.857 -0.879 -0.240 1.00 94.00 108 ILE A CA 1
ATOM 918 C C . ILE A 1 108 ? -0.262 0.456 0.213 1.00 94.00 108 ILE A C 1
ATOM 920 O O . ILE A 1 108 ? -0.578 0.930 1.298 1.00 94.00 108 ILE A O 1
ATOM 924 N N . TYR A 1 109 ? 0.532 1.115 -0.635 1.00 95.06 109 TYR A N 1
ATOM 925 C CA . TYR A 1 109 ? 1.095 2.422 -0.313 1.00 95.06 109 TYR A CA 1
ATOM 926 C C . TYR A 1 109 ? 0.032 3.511 -0.099 1.00 95.06 109 TYR A C 1
ATOM 928 O O . TYR A 1 109 ? 0.163 4.323 0.814 1.00 95.06 109 TYR A O 1
ATOM 936 N N . ASN A 1 110 ? -1.035 3.532 -0.902 1.00 93.88 110 ASN A N 1
ATOM 937 C CA . ASN A 1 110 ? -2.140 4.471 -0.688 1.00 93.88 110 ASN A CA 1
ATOM 938 C C . ASN A 1 110 ? -2.935 4.150 0.583 1.00 93.88 110 ASN A C 1
ATOM 940 O O . ASN A 1 110 ? -3.350 5.071 1.280 1.00 93.88 110 ASN A O 1
ATOM 944 N N . ILE A 1 111 ? -3.096 2.866 0.919 1.00 93.94 111 ILE A N 1
ATOM 945 C CA . ILE A 1 111 ? -3.685 2.465 2.201 1.00 93.94 111 ILE A CA 1
ATOM 946 C C . ILE A 1 111 ? -2.806 2.955 3.360 1.00 93.94 111 ILE A C 1
ATOM 948 O O . ILE A 1 111 ? -3.323 3.571 4.281 1.00 93.94 111 ILE A O 1
ATOM 952 N N . LEU A 1 112 ? -1.483 2.773 3.297 1.00 94.00 112 LEU A N 1
ATOM 953 C CA . LEU A 1 112 ? -0.560 3.268 4.328 1.00 94.00 112 LEU A CA 1
ATOM 954 C C . LEU A 1 112 ? -0.659 4.786 4.521 1.00 94.00 112 LEU A C 1
ATOM 956 O O . LEU A 1 112 ? -0.676 5.248 5.656 1.00 94.00 112 LEU A O 1
ATOM 960 N N . LYS A 1 113 ? -0.776 5.559 3.433 1.00 93.50 113 LYS A N 1
ATOM 961 C CA . LYS A 1 113 ? -1.013 7.009 3.520 1.00 93.50 113 LYS A CA 1
ATOM 962 C C . LYS A 1 113 ? -2.322 7.342 4.231 1.00 93.50 113 LYS A C 1
ATOM 964 O O . LYS A 1 113 ? -2.323 8.192 5.110 1.00 93.50 113 LYS A O 1
ATOM 969 N N . MET A 1 114 ? -3.408 6.650 3.884 1.00 93.38 114 MET A N 1
ATOM 970 C CA . MET A 1 114 ? -4.703 6.823 4.547 1.00 93.38 114 MET A CA 1
ATOM 971 C C . MET A 1 114 ? -4.613 6.505 6.048 1.00 93.38 114 MET A C 1
ATOM 973 O O . MET A 1 114 ? -5.153 7.248 6.861 1.00 93.38 114 MET A O 1
ATOM 977 N N . LEU A 1 115 ? -3.920 5.424 6.419 1.00 92.50 115 LEU A N 1
ATOM 978 C CA . LEU A 1 115 ? -3.726 5.030 7.818 1.00 92.50 115 LEU A CA 1
ATOM 979 C C . LEU A 1 115 ? -2.896 6.059 8.594 1.00 92.50 115 LEU A C 1
ATOM 981 O O . LEU A 1 115 ? -3.254 6.399 9.718 1.00 92.50 115 LEU A O 1
ATOM 985 N N . GLU A 1 116 ? -1.824 6.575 7.988 1.00 91.88 116 GLU A N 1
ATOM 986 C CA . GLU A 1 116 ? -0.997 7.643 8.558 1.00 91.88 116 GLU A CA 1
ATOM 987 C C . GLU A 1 116 ? -1.825 8.904 8.822 1.00 91.88 116 GLU A C 1
ATOM 989 O O . GLU A 1 116 ? -1.809 9.446 9.925 1.00 91.88 116 GLU A O 1
ATOM 994 N N . GLU A 1 117 ? -2.592 9.349 7.825 1.00 91.12 117 GLU A N 1
ATOM 995 C CA . GLU A 1 117 ? -3.466 10.517 7.945 1.00 91.12 117 GLU A CA 1
ATOM 996 C C . GLU A 1 117 ? -4.505 10.327 9.054 1.00 91.12 117 GLU A C 1
ATOM 998 O O . GLU A 1 117 ? -4.683 11.217 9.889 1.00 91.12 117 GLU A O 1
ATOM 1003 N N . SER A 1 118 ? -5.147 9.157 9.115 1.00 90.25 118 SER A N 1
ATOM 1004 C CA . SER A 1 118 ? -6.112 8.835 10.168 1.00 90.25 118 SER A CA 1
ATOM 1005 C C . SER A 1 118 ? -5.469 8.779 11.557 1.00 90.25 118 SER A C 1
ATOM 1007 O O . SER A 1 118 ? -6.054 9.294 12.506 1.00 90.25 118 SER A O 1
ATOM 1009 N N . SER A 1 119 ? -4.247 8.251 11.691 1.00 88.25 119 SER A N 1
ATOM 1010 C CA . SER A 1 119 ? -3.529 8.256 12.973 1.00 88.25 119 SER A CA 1
ATOM 1011 C C . SER A 1 119 ? -3.144 9.668 13.423 1.00 88.25 119 SER A C 1
ATOM 1013 O O . SER A 1 119 ? -3.297 9.979 14.598 1.00 88.25 119 SER A O 1
ATOM 1015 N N . ILE A 1 120 ? -2.674 10.536 12.519 1.00 88.06 120 ILE A N 1
ATOM 1016 C CA . ILE A 1 120 ? -2.290 11.922 12.853 1.00 88.06 120 ILE A CA 1
ATOM 1017 C C . ILE A 1 120 ? -3.510 12.751 13.273 1.00 88.06 120 ILE A C 1
ATOM 1019 O O . ILE A 1 120 ? -3.421 13.599 14.160 1.00 88.06 120 ILE A O 1
ATOM 1023 N N . THR A 1 121 ? -4.646 12.533 12.612 1.00 87.31 121 THR A N 1
ATOM 1024 C CA . THR A 1 121 ? -5.883 13.294 12.842 1.00 87.31 121 THR A CA 1
ATOM 1025 C C . THR A 1 121 ? -6.752 12.723 13.965 1.00 87.31 121 THR A C 1
ATOM 1027 O O . THR A 1 121 ? -7.690 13.390 14.399 1.00 87.31 121 THR A O 1
ATOM 1030 N N . GLY A 1 122 ? -6.454 11.510 14.445 1.00 83.19 122 GLY A N 1
ATOM 1031 C CA . GLY A 1 122 ? -7.306 10.773 15.381 1.00 83.19 122 GLY A CA 1
ATOM 1032 C C . GLY A 1 122 ? -8.630 10.315 14.756 1.00 83.19 122 GLY A C 1
ATOM 1033 O O . GLY A 1 122 ? -9.591 10.028 15.472 1.00 83.19 122 GLY A O 1
ATOM 1034 N N . GLU A 1 123 ? -8.713 10.282 13.423 1.00 86.62 123 GLU A N 1
ATOM 1035 C CA . GLU A 1 123 ? -9.905 9.843 12.709 1.00 86.62 123 GLU A CA 1
ATOM 1036 C C . GLU A 1 123 ? -10.064 8.323 12.767 1.00 86.62 123 GLU A C 1
ATOM 1038 O O . GLU A 1 123 ? -9.111 7.553 12.636 1.00 86.62 123 GLU A O 1
ATOM 1043 N N . GLN A 1 124 ? -11.312 7.881 12.901 1.00 86.75 124 GLN A N 1
ATOM 1044 C CA . GLN A 1 124 ? -11.652 6.469 12.799 1.00 86.75 124 GLN A CA 1
ATOM 1045 C C . GLN A 1 124 ? -11.572 5.997 11.346 1.00 86.75 124 GLN A C 1
ATOM 1047 O O . GLN A 1 124 ? -12.017 6.686 10.424 1.00 86.75 124 GLN A O 1
ATOM 1052 N N . LEU A 1 125 ? -11.071 4.778 11.156 1.00 88.88 125 LEU A N 1
ATOM 1053 C CA . LEU A 1 125 ? -11.084 4.107 9.863 1.00 88.88 125 LEU A CA 1
ATOM 1054 C C . LEU A 1 125 ? -12.200 3.067 9.823 1.00 88.88 125 LEU A C 1
ATOM 1056 O O . LEU A 1 125 ? -12.249 2.171 10.665 1.00 88.88 125 LEU A O 1
ATOM 1060 N N . ASN A 1 126 ? -13.051 3.152 8.806 1.00 88.94 126 ASN A N 1
ATOM 1061 C CA . ASN A 1 126 ? -14.045 2.136 8.497 1.00 88.94 126 ASN A CA 1
ATOM 1062 C C . ASN A 1 126 ? -13.496 1.153 7.457 1.00 88.94 126 ASN A C 1
ATOM 1064 O O . ASN A 1 126 ? -13.098 1.556 6.365 1.00 88.94 126 ASN A O 1
ATOM 1068 N N . LEU A 1 127 ? -13.529 -0.136 7.774 1.00 87.44 127 LEU A N 1
ATOM 1069 C CA . LEU A 1 127 ? -13.263 -1.244 6.865 1.00 87.44 127 LEU A CA 1
ATOM 1070 C C . LEU A 1 127 ? -14.552 -2.006 6.597 1.00 87.44 127 LEU A C 1
ATOM 1072 O O . LEU A 1 127 ? -15.228 -2.439 7.525 1.00 87.44 127 LEU A O 1
ATOM 1076 N N . ASN A 1 128 ? -14.883 -2.201 5.329 1.00 86.06 128 ASN A N 1
ATOM 1077 C CA . ASN A 1 128 ? -16.053 -2.960 4.923 1.00 86.06 128 ASN A CA 1
ATOM 1078 C C . ASN A 1 128 ? -15.651 -4.124 4.021 1.00 86.06 128 ASN A C 1
ATOM 1080 O O . ASN A 1 128 ? -14.867 -3.948 3.086 1.00 86.06 128 ASN A O 1
ATOM 1084 N N . PHE A 1 129 ? -16.216 -5.297 4.302 1.00 81.56 129 PHE A N 1
ATOM 1085 C CA . PHE A 1 129 ? -16.070 -6.496 3.485 1.00 81.56 129 PHE A CA 1
ATOM 1086 C C . PHE A 1 129 ? -17.423 -6.847 2.870 1.00 81.56 129 PHE A C 1
ATOM 1088 O O . PHE A 1 129 ? -18.303 -7.367 3.560 1.00 81.56 129 PHE A O 1
ATOM 1095 N N . LYS A 1 130 ? -17.586 -6.593 1.569 1.00 78.31 130 LYS A N 1
ATOM 1096 C CA . LYS A 1 130 ? -18.831 -6.896 0.847 1.00 78.31 130 LYS A CA 1
ATOM 1097 C C . LYS A 1 130 ? -18.694 -8.173 0.042 1.00 78.31 130 LYS A C 1
ATOM 1099 O O . LYS A 1 130 ? -17.679 -8.377 -0.618 1.00 78.31 130 LYS A O 1
ATOM 1104 N N . GLU A 1 131 ? -19.719 -9.016 0.062 1.00 74.25 131 GLU A N 1
ATOM 1105 C CA . GLU A 1 131 ? -19.828 -10.111 -0.900 1.00 74.25 131 GLU A CA 1
ATOM 1106 C C . GLU A 1 131 ? -20.317 -9.564 -2.246 1.00 74.25 131 GLU A C 1
ATOM 1108 O O . GLU A 1 131 ? -21.326 -8.861 -2.302 1.00 74.25 131 GLU A O 1
ATOM 1113 N N . ILE A 1 132 ? -19.558 -9.863 -3.304 1.00 61.59 132 ILE A N 1
ATOM 1114 C CA . ILE A 1 132 ? -19.930 -9.700 -4.716 1.00 61.59 132 ILE A CA 1
ATOM 1115 C C . ILE A 1 132 ? -20.435 -11.039 -5.239 1.00 61.59 132 ILE A C 1
ATOM 1117 O O . ILE A 1 132 ? -19.675 -12.034 -5.057 1.00 61.59 132 ILE A O 1
#

pLDDT: mean 86.13, std 9.58, range [55.31, 95.56]